Protein AF-A0A7J4PUR0-F1 (afdb_monomer_lite)

Foldseek 3Di:
DKDKPADFPDADPNDTHHDDPDADVVRDDDIDIDDDDPDFAKDK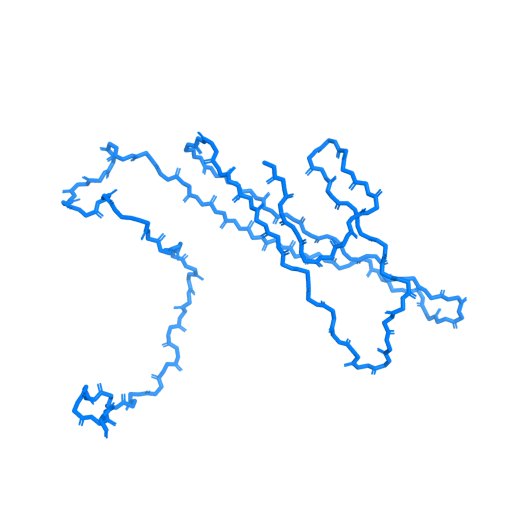DKDWDQDDDPPDDHDDIDMDMDMDGGDDPVPDPDDPPPDDDDPPPVDPPPDDPPPPDVVPPD

Sequence (106 aa):
LLDTTVPFASYENNTVTWNLIEIGPYETVTIAYRVEAQQAGRFVNSVEVDPRSIDGPVVQPVYANSVIDVGVVEECETTSCTGWQPPNWDFEYVGYPAELNCEKLT

Radius of gyration: 20.04 Å; chains: 1; bounding box: 37×49×51 Å

Secondary structure (DSSP, 8-state):
--EESS--SEEETTEEE-------TT------EE----SSEEEEEEEEE----SSSPP---EEEEEEEEE--GGG--STTTTS------------------GGG--

Structure (mmCIF, N/CA/C/O backbone):
data_AF-A0A7J4PUR0-F1
#
_entry.id   AF-A0A7J4PUR0-F1
#
loop_
_atom_site.group_PDB
_atom_site.id
_atom_site.type_symbol
_atom_site.label_atom_id
_atom_site.label_alt_id
_atom_site.label_comp_id
_atom_site.label_asym_id
_atom_site.label_entity_id
_atom_site.label_seq_id
_atom_site.pdbx_PDB_ins_code
_atom_site.Cartn_x
_atom_site.Cartn_y
_atom_site.Cartn_z
_atom_site.occupancy
_atom_site.B_iso_or_equiv
_atom_site.auth_seq_id
_atom_site.auth_comp_id
_atom_site.auth_asym_id
_atom_site.auth_atom_id
_atom_site.pdbx_PDB_model_num
ATOM 1 N N . LEU A 1 1 ? 1.434 9.504 14.768 1.00 56.06 1 LEU A N 1
ATOM 2 C CA . LEU A 1 1 ? 2.585 9.853 13.902 1.00 56.06 1 LEU A CA 1
ATOM 3 C C . LEU A 1 1 ? 2.760 8.694 12.931 1.00 56.06 1 LEU A C 1
ATOM 5 O O . LEU A 1 1 ? 2.719 7.566 13.405 1.00 56.06 1 LEU A O 1
ATOM 9 N N . LEU A 1 2 ? 2.846 8.944 11.623 1.00 68.62 2 LEU A N 1
ATOM 10 C CA . LEU A 1 2 ? 3.060 7.876 10.643 1.00 68.62 2 LEU A CA 1
ATOM 11 C C . LEU A 1 2 ? 4.509 7.386 10.768 1.00 68.62 2 LEU A C 1
ATOM 13 O O . LEU A 1 2 ? 5.429 8.197 10.696 1.00 68.62 2 LEU A O 1
ATOM 17 N N . ASP A 1 3 ? 4.693 6.089 10.981 1.00 74.69 3 ASP A N 1
ATOM 18 C CA . ASP A 1 3 ? 6.005 5.434 10.970 1.00 74.69 3 ASP A CA 1
ATOM 19 C C . ASP A 1 3 ? 6.111 4.610 9.684 1.00 74.69 3 ASP A C 1
ATOM 21 O O . ASP A 1 3 ? 5.156 3.904 9.359 1.00 74.69 3 ASP A O 1
ATOM 25 N N . THR A 1 4 ? 7.201 4.746 8.925 1.00 79.25 4 THR A N 1
ATOM 26 C CA . THR A 1 4 ? 7.372 4.127 7.598 1.00 79.25 4 THR A CA 1
ATOM 27 C C . THR A 1 4 ? 8.815 3.700 7.351 1.00 79.25 4 THR A C 1
ATOM 29 O O . THR A 1 4 ? 9.751 4.403 7.729 1.00 79.25 4 THR A O 1
ATOM 32 N N . THR A 1 5 ? 9.006 2.572 6.663 1.00 82.75 5 THR A N 1
ATOM 33 C CA . THR A 1 5 ? 10.338 2.061 6.293 1.00 82.75 5 THR A CA 1
ATOM 34 C C . THR A 1 5 ? 10.994 2.839 5.157 1.00 82.75 5 THR A C 1
ATOM 36 O O . THR A 1 5 ? 12.219 2.870 5.067 1.00 82.75 5 THR A O 1
ATOM 39 N N . VAL A 1 6 ? 10.192 3.470 4.295 1.00 82.94 6 VAL A N 1
ATOM 40 C CA . VAL A 1 6 ? 10.670 4.288 3.173 1.00 82.94 6 VAL A CA 1
ATOM 41 C C . VAL A 1 6 ? 10.326 5.755 3.439 1.00 82.94 6 VAL A C 1
ATOM 43 O O . VAL A 1 6 ? 9.158 6.044 3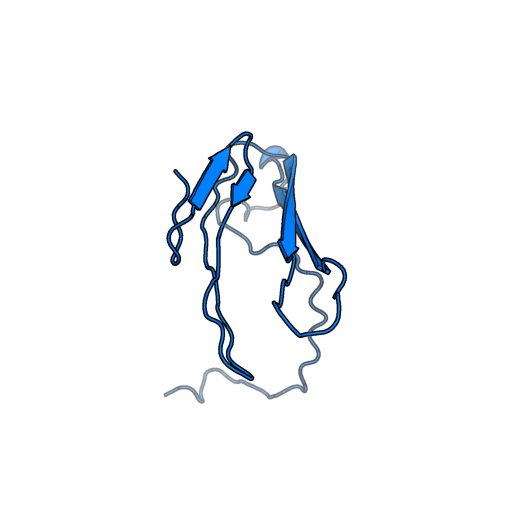.738 1.00 82.94 6 VAL A O 1
ATOM 46 N N . PRO A 1 7 ? 11.296 6.687 3.324 1.00 86.88 7 PRO A N 1
ATOM 47 C CA . PRO A 1 7 ? 11.034 8.117 3.437 1.00 86.88 7 PRO A CA 1
ATOM 48 C C . PRO A 1 7 ? 9.970 8.565 2.432 1.00 86.88 7 PRO A C 1
ATOM 50 O O . PRO A 1 7 ? 10.077 8.287 1.237 1.00 86.88 7 PRO A O 1
ATOM 53 N N . PHE A 1 8 ? 8.943 9.257 2.917 1.00 89.75 8 PHE A N 1
ATOM 54 C CA . PHE A 1 8 ? 7.905 9.821 2.060 1.00 89.75 8 PHE A CA 1
ATOM 55 C C . PHE A 1 8 ? 8.324 11.199 1.535 1.00 89.75 8 PHE A C 1
ATOM 57 O O . PHE A 1 8 ? 9.050 11.943 2.195 1.00 89.75 8 PHE A O 1
ATOM 64 N N . ALA A 1 9 ? 7.850 11.543 0.341 1.00 92.06 9 ALA A N 1
ATOM 65 C CA . ALA A 1 9 ? 8.071 12.841 -0.284 1.00 92.06 9 ALA A CA 1
ATOM 66 C C . ALA A 1 9 ? 7.157 13.923 0.311 1.00 92.06 9 ALA A C 1
ATOM 68 O O . ALA A 1 9 ? 7.587 15.061 0.493 1.00 92.06 9 ALA A O 1
ATOM 69 N N . SER A 1 10 ? 5.906 13.574 0.629 1.00 93.56 10 SER A N 1
ATOM 70 C CA . SER A 1 10 ? 4.946 14.495 1.247 1.00 93.56 10 SER A CA 1
ATOM 71 C C . SER A 1 10 ? 3.881 13.772 2.076 1.00 93.56 10 SER A C 1
ATOM 73 O O . SER A 1 10 ? 3.626 12.577 1.899 1.00 93.56 10 SER A O 1
ATOM 75 N N . TYR A 1 11 ? 3.266 14.522 2.994 1.00 91.75 11 TYR A N 1
ATOM 76 C CA . TYR A 1 11 ? 2.091 14.106 3.753 1.00 91.75 11 TYR A CA 1
ATOM 77 C C . TYR A 1 11 ? 1.085 15.257 3.808 1.00 91.75 11 TYR A C 1
ATOM 79 O O . TYR A 1 11 ? 1.295 16.240 4.520 1.00 91.75 11 TYR A O 1
ATOM 87 N N . GLU A 1 12 ? 0.005 15.140 3.042 1.00 94.31 12 GLU A N 1
ATOM 88 C CA . GLU A 1 12 ? -0.998 16.193 2.866 1.00 94.31 12 GLU A CA 1
ATOM 89 C C . GLU A 1 12 ? -2.397 15.578 2.856 1.00 94.31 12 GLU A C 1
ATOM 91 O O . GLU A 1 12 ? -2.624 14.563 2.206 1.00 94.31 12 GLU A O 1
ATOM 96 N N . ASN A 1 13 ? -3.352 16.177 3.575 1.00 90.44 13 ASN A N 1
ATOM 97 C CA . ASN A 1 13 ? -4.756 15.735 3.592 1.00 90.44 13 ASN A CA 1
ATOM 98 C C . ASN A 1 13 ? -4.934 14.218 3.830 1.00 90.44 13 ASN A C 1
ATOM 100 O O . ASN A 1 13 ? -5.713 13.563 3.140 1.00 90.44 13 ASN A O 1
ATOM 104 N N . ASN A 1 14 ? -4.195 13.650 4.792 1.00 85.81 14 ASN A N 1
ATOM 105 C CA . ASN A 1 14 ? -4.166 12.209 5.103 1.00 85.81 14 ASN A CA 1
ATOM 106 C C . ASN A 1 14 ? -3.683 11.302 3.955 1.00 85.81 14 ASN A C 1
ATOM 108 O O . ASN A 1 14 ? -3.881 10.090 3.999 1.00 85.81 14 ASN A O 1
ATOM 112 N N . THR A 1 15 ? -3.023 11.875 2.951 1.00 90.38 15 THR A N 1
ATOM 113 C CA . THR A 1 15 ? -2.387 11.158 1.847 1.00 90.38 15 THR A CA 1
ATOM 114 C C . THR A 1 15 ? -0.879 11.225 2.025 1.00 90.38 15 THR A C 1
ATOM 116 O O . THR A 1 15 ? -0.309 12.304 2.194 1.00 90.38 15 THR A O 1
ATOM 119 N N . VAL A 1 16 ? -0.227 10.066 2.004 1.00 92.06 16 VAL A N 1
ATOM 120 C CA . VAL A 1 16 ? 1.234 9.954 2.034 1.00 92.06 16 VAL A CA 1
ATOM 121 C C . VAL A 1 16 ? 1.703 9.665 0.613 1.00 92.06 16 VAL A C 1
ATOM 123 O O . VAL A 1 16 ? 1.182 8.753 -0.025 1.00 92.06 16 VAL A O 1
ATOM 126 N N . THR A 1 17 ? 2.674 10.432 0.122 1.00 93.62 17 THR A N 1
ATOM 127 C CA . THR A 1 17 ? 3.218 10.256 -1.232 1.00 93.62 17 THR A CA 1
ATOM 128 C C . THR A 1 17 ? 4.656 9.775 -1.158 1.00 93.62 17 THR A C 1
ATOM 130 O O . THR A 1 17 ? 5.479 10.388 -0.477 1.00 93.62 17 THR A O 1
ATOM 133 N N . TRP A 1 18 ? 4.983 8.723 -1.904 1.00 93.44 18 TRP A N 1
ATOM 134 C CA . TRP A 1 18 ? 6.350 8.236 -2.086 1.00 93.44 18 TRP A CA 1
ATOM 135 C C . TRP A 1 18 ? 6.760 8.380 -3.547 1.00 93.44 18 TRP A C 1
ATOM 137 O O . TRP A 1 18 ? 6.000 8.025 -4.441 1.00 93.44 18 TRP A O 1
ATOM 147 N N . ASN A 1 19 ? 7.985 8.853 -3.779 1.00 91.69 19 ASN A N 1
ATOM 148 C CA . ASN A 1 19 ? 8.594 8.873 -5.105 1.00 91.69 19 ASN A CA 1
ATOM 149 C C . ASN A 1 19 ? 9.636 7.755 -5.173 1.00 91.69 19 ASN A C 1
ATOM 151 O O . ASN A 1 19 ? 10.713 7.877 -4.591 1.00 91.69 19 ASN A O 1
ATOM 155 N N . LEU A 1 20 ? 9.310 6.669 -5.872 1.00 89.50 20 LEU A N 1
ATOM 156 C CA . LEU A 1 20 ? 10.222 5.548 -6.102 1.00 89.50 20 LEU A CA 1
ATOM 157 C C . LEU A 1 20 ? 10.873 5.730 -7.478 1.00 89.50 20 LEU A C 1
ATOM 159 O O . LEU A 1 20 ? 10.253 5.459 -8.501 1.00 89.50 20 LEU A O 1
ATOM 163 N N . ILE A 1 21 ? 12.091 6.274 -7.500 1.00 82.44 21 ILE A N 1
ATOM 164 C CA . ILE A 1 21 ? 12.764 6.702 -8.742 1.00 82.44 21 ILE A CA 1
ATOM 165 C C . ILE A 1 21 ? 13.558 5.553 -9.381 1.00 82.44 21 ILE A C 1
ATOM 167 O O . ILE A 1 21 ? 13.726 5.514 -10.597 1.00 82.44 21 ILE A O 1
ATOM 171 N N . GLU A 1 22 ? 14.016 4.597 -8.575 1.00 81.06 22 GLU A N 1
ATOM 172 C CA . GLU A 1 22 ? 14.866 3.496 -9.018 1.00 81.06 22 GLU A CA 1
ATOM 173 C C . GLU A 1 22 ? 14.273 2.174 -8.526 1.00 81.06 22 GLU A C 1
ATOM 175 O O . GLU A 1 22 ? 14.362 1.843 -7.348 1.00 81.06 22 GLU A O 1
ATOM 180 N N . ILE A 1 23 ? 13.621 1.447 -9.436 1.00 85.31 23 ILE A N 1
ATOM 181 C CA . ILE A 1 23 ? 13.202 0.057 -9.238 1.00 85.31 23 ILE A CA 1
ATOM 182 C C . ILE A 1 23 ? 13.753 -0.728 -10.426 1.00 85.31 23 ILE A C 1
ATOM 184 O O . ILE A 1 23 ? 13.365 -0.496 -11.575 1.00 85.31 23 ILE A O 1
ATOM 188 N N . GLY A 1 24 ? 14.706 -1.614 -10.162 1.00 83.69 24 GLY A N 1
ATOM 189 C CA . GLY A 1 24 ? 15.333 -2.451 -11.171 1.00 83.69 24 GLY A CA 1
ATOM 190 C C . GLY A 1 24 ? 14.381 -3.502 -11.759 1.00 83.69 24 GLY A C 1
ATOM 191 O O . GLY A 1 24 ? 13.306 -3.775 -11.219 1.00 83.69 24 GLY A O 1
ATOM 192 N N . PRO A 1 25 ? 14.767 -4.154 -12.872 1.00 82.69 25 PRO A N 1
ATOM 193 C CA . PRO A 1 25 ? 13.985 -5.244 -13.443 1.00 82.69 25 PRO A CA 1
ATOM 194 C C . PRO A 1 25 ? 13.785 -6.370 -12.422 1.00 82.69 25 PRO A C 1
ATOM 196 O O . PRO A 1 25 ? 14.759 -6.879 -11.870 1.00 82.69 25 PRO A O 1
ATOM 199 N N . TYR A 1 26 ? 12.530 -6.776 -12.214 1.00 86.19 26 TYR A N 1
ATOM 200 C CA . TYR A 1 26 ? 12.125 -7.804 -11.239 1.00 86.19 26 TYR A CA 1
ATOM 201 C C . TYR A 1 26 ? 12.396 -7.452 -9.768 1.00 86.19 26 TYR A C 1
ATOM 203 O O . TYR A 1 26 ? 12.214 -8.300 -8.893 1.00 86.19 26 TYR A O 1
ATOM 211 N N . GLU A 1 27 ? 12.807 -6.218 -9.475 1.00 89.88 27 GLU A N 1
ATOM 212 C CA . GLU A 1 27 ? 12.949 -5.748 -8.105 1.00 89.88 27 GLU A CA 1
ATOM 213 C C . GLU A 1 27 ? 11.572 -5.537 -7.466 1.00 89.88 27 GLU A C 1
ATOM 215 O O . GLU A 1 27 ? 10.598 -5.165 -8.120 1.00 89.88 27 GLU A O 1
ATOM 220 N N . THR A 1 28 ? 11.490 -5.796 -6.164 1.00 88.38 28 THR A N 1
ATOM 221 C CA . THR A 1 28 ? 10.295 -5.548 -5.359 1.00 88.38 28 THR A CA 1
ATOM 222 C C . THR A 1 28 ? 10.659 -4.608 -4.223 1.00 88.38 28 THR A C 1
ATOM 224 O O . THR A 1 28 ? 11.533 -4.918 -3.416 1.00 88.38 28 THR A O 1
ATOM 227 N N . VAL A 1 29 ? 9.958 -3.479 -4.143 1.00 87.69 29 VAL A N 1
ATOM 228 C CA . VAL A 1 29 ? 10.073 -2.532 -3.031 1.00 87.69 29 VAL A CA 1
ATOM 229 C C . VAL A 1 29 ? 8.880 -2.718 -2.104 1.00 87.69 29 VAL A C 1
ATOM 231 O O . VAL A 1 29 ? 7.731 -2.620 -2.532 1.00 87.69 29 VAL A O 1
ATOM 234 N N . THR A 1 30 ? 9.155 -2.952 -0.823 1.00 88.88 30 THR A N 1
ATOM 235 C CA . THR A 1 30 ? 8.125 -3.094 0.212 1.00 88.88 30 THR A CA 1
ATOM 236 C C . THR A 1 30 ? 8.117 -1.860 1.107 1.00 88.88 30 THR A C 1
ATOM 238 O O . THR A 1 30 ? 9.088 -1.588 1.815 1.00 88.88 30 THR A O 1
ATOM 241 N N . ILE A 1 31 ? 7.001 -1.132 1.110 1.00 86.69 31 ILE A N 1
ATOM 242 C CA . ILE A 1 31 ? 6.763 -0.008 2.021 1.00 86.69 31 ILE A CA 1
ATOM 243 C C . ILE A 1 31 ? 5.920 -0.527 3.183 1.00 86.69 31 ILE A C 1
ATOM 245 O O . ILE A 1 31 ? 4.740 -0.829 3.011 1.00 86.69 31 ILE A O 1
ATOM 249 N N . ALA A 1 32 ? 6.516 -0.637 4.368 1.00 86.00 32 ALA A N 1
ATOM 250 C CA . ALA A 1 32 ? 5.770 -0.918 5.585 1.00 86.00 32 ALA A CA 1
ATOM 251 C C . ALA A 1 32 ? 5.492 0.401 6.301 1.00 86.00 32 ALA A C 1
ATOM 253 O O . ALA A 1 32 ? 6.404 1.207 6.485 1.00 86.00 32 ALA A O 1
ATOM 254 N N . TYR A 1 33 ? 4.243 0.612 6.707 1.00 81.69 33 TYR A N 1
ATOM 255 C CA . TYR A 1 33 ? 3.829 1.787 7.461 1.00 81.69 33 TYR A CA 1
ATOM 256 C C . TYR A 1 33 ? 2.872 1.406 8.588 1.00 81.69 33 TYR A C 1
ATOM 258 O O . TYR A 1 33 ? 2.147 0.412 8.505 1.00 81.69 33 TYR A O 1
ATOM 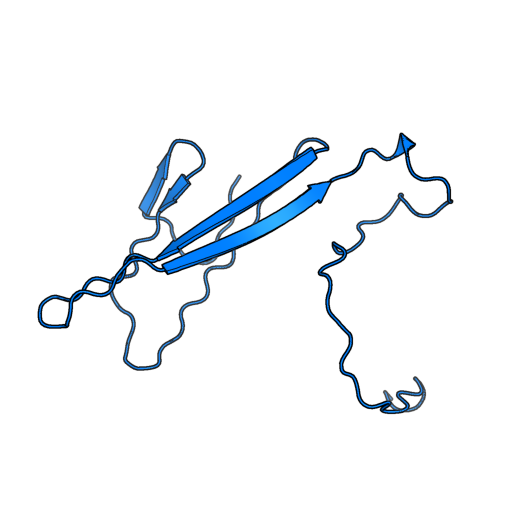266 N N . ARG A 1 34 ? 2.862 2.211 9.652 1.00 81.56 34 ARG A N 1
ATOM 267 C CA . ARG A 1 34 ? 1.975 2.029 10.803 1.00 81.56 34 ARG A CA 1
ATOM 268 C C . ARG A 1 34 ? 0.966 3.166 10.896 1.00 81.56 34 ARG A C 1
ATOM 270 O O . ARG A 1 34 ? 1.331 4.341 10.899 1.00 81.56 34 ARG A O 1
ATOM 277 N N . VAL A 1 35 ? -0.300 2.787 11.038 1.00 77.31 35 VAL A N 1
ATOM 278 C CA . VAL A 1 35 ? -1.427 3.683 11.317 1.00 77.31 35 VAL A CA 1
ATOM 279 C C . VAL A 1 35 ? -2.151 3.227 12.578 1.00 77.31 35 VAL A C 1
ATOM 281 O O . VAL A 1 35 ? -2.132 2.047 12.925 1.00 77.31 35 VAL A O 1
ATOM 284 N N . GLU A 1 36 ? -2.769 4.172 13.276 1.00 79.62 36 GLU A N 1
ATOM 285 C CA . GLU A 1 36 ? -3.520 3.928 14.505 1.00 79.62 36 GLU A CA 1
ATOM 286 C C . GLU A 1 36 ? -4.938 4.474 14.340 1.00 79.62 36 GLU A C 1
ATOM 288 O O . GLU A 1 36 ? -5.124 5.644 13.998 1.00 79.62 36 GLU A O 1
ATOM 293 N N . ALA A 1 37 ? -5.934 3.619 14.573 1.00 80.25 37 ALA A N 1
ATOM 294 C CA . ALA A 1 37 ? -7.329 4.029 14.636 1.00 80.25 37 ALA A CA 1
ATOM 295 C C . ALA A 1 37 ? -7.614 4.592 16.034 1.00 80.25 37 ALA A C 1
ATOM 297 O O . ALA A 1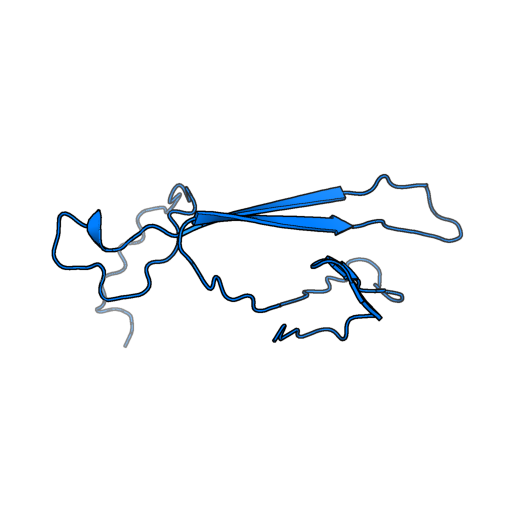 37 ? -7.538 3.871 17.024 1.00 80.25 37 ALA A O 1
ATOM 298 N N . GLN A 1 38 ? -7.935 5.885 16.119 1.00 80.12 38 GLN A N 1
ATOM 299 C CA . GLN A 1 38 ? -8.216 6.551 17.400 1.00 80.12 38 GLN A CA 1
ATOM 300 C C . GLN A 1 38 ? -9.643 6.315 17.913 1.00 80.12 38 GLN A C 1
ATOM 302 O O . GLN A 1 38 ? -9.954 6.657 19.051 1.00 80.12 38 GLN A O 1
ATOM 307 N N . GLN A 1 39 ? -10.519 5.767 17.074 1.00 80.81 39 GLN A N 1
ATOM 308 C CA . GLN A 1 39 ? -11.922 5.532 17.389 1.00 80.81 39 GLN A CA 1
ATOM 309 C C . GLN A 1 39 ? -12.434 4.284 16.671 1.00 80.81 39 GLN A C 1
ATOM 311 O O . GLN A 1 39 ? -11.845 3.846 15.682 1.00 80.81 39 GLN A O 1
ATOM 316 N N . ALA A 1 40 ? -13.546 3.746 17.167 1.00 81.56 40 ALA A N 1
ATOM 317 C CA . ALA A 1 40 ? -14.290 2.697 16.489 1.00 81.56 40 ALA A CA 1
ATOM 318 C C . ALA A 1 40 ? -14.858 3.195 15.148 1.00 81.56 40 ALA A C 1
ATOM 320 O O . ALA A 1 40 ? -15.122 4.389 14.965 1.00 81.56 40 ALA A O 1
ATOM 321 N N . GLY A 1 41 ? -15.052 2.267 14.219 1.00 81.44 41 GLY A N 1
ATOM 322 C CA . GLY A 1 41 ? -15.598 2.516 12.894 1.00 81.44 41 GLY A CA 1
ATOM 323 C C . GLY A 1 41 ? -14.862 1.765 11.791 1.00 81.44 41 GLY A C 1
ATOM 324 O O . GLY A 1 41 ? -13.878 1.059 12.016 1.00 81.44 41 GLY A O 1
ATOM 325 N N . ARG A 1 42 ? -15.346 1.965 10.566 1.00 81.94 42 ARG A N 1
ATOM 326 C CA . ARG A 1 42 ? -14.781 1.369 9.359 1.00 81.94 42 ARG A CA 1
ATOM 327 C C . ARG A 1 42 ? -13.775 2.311 8.709 1.00 81.94 42 ARG A C 1
ATOM 329 O O . ARG A 1 42 ? -14.117 3.424 8.309 1.00 81.94 42 ARG A O 1
ATOM 336 N N . PHE A 1 43 ? -12.553 1.829 8.543 1.00 82.88 43 PHE A N 1
ATOM 337 C CA . PHE A 1 43 ? -11.446 2.536 7.917 1.00 82.88 43 PHE A CA 1
ATOM 338 C C . PHE A 1 43 ? -11.081 1.859 6.601 1.00 82.88 43 PHE A C 1
ATOM 340 O O . PHE A 1 43 ? -11.007 0.633 6.515 1.00 82.88 43 PHE A O 1
ATOM 347 N N . VAL A 1 44 ? -10.837 2.666 5.572 1.00 84.38 44 VAL A N 1
ATOM 348 C CA . VAL A 1 44 ? -10.372 2.192 4.268 1.00 84.38 44 VAL A CA 1
ATOM 349 C C . VAL A 1 44 ? -9.009 2.801 4.014 1.00 84.38 44 VAL A C 1
ATOM 351 O O . VAL A 1 44 ? -8.870 4.022 3.956 1.00 84.38 44 VAL A O 1
ATOM 354 N N . ASN A 1 45 ? -8.006 1.952 3.853 1.00 84.50 45 ASN A N 1
ATOM 355 C CA . ASN A 1 45 ? -6.712 2.366 3.353 1.00 84.50 45 ASN A CA 1
ATOM 356 C C . ASN A 1 45 ? -6.641 2.019 1.864 1.00 84.50 45 ASN A C 1
ATOM 358 O O . ASN A 1 45 ? -6.914 0.886 1.474 1.00 84.50 45 ASN A O 1
ATOM 362 N N . SER A 1 46 ? -6.327 3.016 1.041 1.00 88.62 46 SER A N 1
ATOM 363 C CA . SER A 1 46 ? -6.207 2.869 -0.408 1.00 88.62 46 SER A CA 1
ATOM 364 C C . SER A 1 46 ? -4.797 3.235 -0.837 1.00 88.62 46 SER A C 1
ATOM 366 O O . SER A 1 46 ? -4.228 4.204 -0.333 1.00 88.62 46 SER A O 1
ATOM 368 N N . VAL A 1 47 ? -4.259 2.464 -1.771 1.00 90.06 47 VAL A N 1
ATOM 369 C CA . VAL A 1 47 ? -2.956 2.684 -2.390 1.00 90.06 47 VAL A CA 1
ATOM 370 C C . VAL A 1 47 ? -3.167 2.794 -3.892 1.00 90.06 47 VAL A C 1
ATOM 372 O O . VAL A 1 47 ? -3.851 1.963 -4.489 1.00 90.06 47 VAL A O 1
ATOM 375 N N . GLU A 1 48 ? -2.566 3.818 -4.484 1.00 93.25 48 GLU A N 1
ATOM 376 C CA . GLU A 1 48 ? -2.450 4.007 -5.925 1.00 93.25 48 GLU A CA 1
ATOM 377 C C . GLU A 1 48 ? -0.972 3.913 -6.300 1.00 93.25 48 GLU A C 1
ATOM 379 O O . GLU A 1 48 ? -0.116 4.499 -5.636 1.00 93.25 48 GLU A O 1
ATOM 384 N N . VAL A 1 49 ? -0.676 3.178 -7.368 1.00 91.62 49 VAL A N 1
ATOM 385 C CA . VAL A 1 49 ? 0.654 3.130 -7.971 1.00 91.62 49 VAL A CA 1
ATOM 386 C C . VAL A 1 49 ? 0.529 3.639 -9.400 1.00 91.62 49 VAL A C 1
ATOM 388 O O . VAL A 1 49 ? -0.112 2.987 -10.223 1.00 91.62 49 VAL A O 1
ATOM 391 N N . ASP A 1 50 ? 1.150 4.786 -9.685 1.00 92.25 50 ASP A N 1
ATOM 392 C CA . ASP A 1 50 ? 1.248 5.393 -11.021 1.00 92.25 50 ASP A CA 1
ATOM 393 C C . ASP A 1 50 ? 2.652 5.142 -11.613 1.00 92.25 50 ASP A C 1
ATOM 395 O O . ASP A 1 50 ? 3.581 5.923 -11.373 1.00 92.25 50 ASP A O 1
ATOM 399 N N . PRO A 1 51 ? 2.866 4.024 -12.336 1.00 88.88 51 PRO A N 1
ATOM 400 C CA . PRO A 1 51 ? 4.157 3.710 -12.936 1.00 88.88 51 PRO A CA 1
ATOM 401 C C . PRO A 1 51 ? 4.442 4.602 -14.147 1.00 88.88 51 PRO A C 1
ATOM 403 O O . PRO A 1 51 ? 3.702 4.618 -15.132 1.00 88.88 51 PRO A O 1
ATOM 406 N N . ARG A 1 52 ? 5.585 5.292 -14.121 1.00 86.56 52 ARG A N 1
ATOM 407 C CA . ARG A 1 52 ? 6.035 6.158 -15.219 1.00 86.56 52 ARG A CA 1
ATOM 408 C C . ARG A 1 52 ? 7.364 5.671 -15.776 1.00 86.56 52 ARG A C 1
ATOM 410 O O . ARG A 1 52 ? 8.264 5.310 -15.027 1.00 86.56 52 ARG A O 1
ATOM 417 N N . SER A 1 53 ? 7.493 5.694 -17.098 1.00 84.00 53 SER A N 1
ATOM 418 C CA . SER A 1 53 ? 8.735 5.375 -17.805 1.00 84.00 53 SER A CA 1
ATOM 419 C C . SER A 1 53 ? 9.014 6.437 -18.868 1.00 84.00 53 SER A C 1
ATOM 421 O O . SER A 1 53 ? 8.083 7.048 -19.387 1.00 84.00 53 SER A O 1
ATOM 423 N N . ILE A 1 54 ? 10.295 6.698 -19.149 1.00 84.62 54 ILE A N 1
ATOM 424 C CA . ILE A 1 54 ? 10.705 7.721 -20.127 1.00 84.62 54 ILE A CA 1
ATOM 425 C C . ILE A 1 54 ? 10.445 7.226 -21.559 1.00 84.62 54 ILE A C 1
ATOM 427 O O . ILE A 1 54 ? 9.867 7.956 -22.355 1.00 84.62 54 ILE A O 1
ATOM 431 N N . ASP A 1 55 ? 10.799 5.968 -21.844 1.00 86.12 55 ASP A N 1
ATOM 432 C CA . ASP A 1 55 ? 10.713 5.360 -23.184 1.00 86.12 55 ASP A CA 1
ATOM 433 C C . ASP A 1 55 ? 9.855 4.080 -23.224 1.00 86.12 55 ASP A C 1
ATOM 435 O O . ASP A 1 55 ? 9.823 3.363 -24.226 1.00 86.12 55 ASP A O 1
ATOM 439 N N . GLY A 1 56 ? 9.193 3.742 -22.118 1.00 82.50 56 GLY A N 1
ATOM 440 C CA . GLY A 1 56 ? 8.333 2.568 -22.032 1.00 82.50 56 GLY A CA 1
ATOM 441 C C . GLY A 1 56 ? 6.878 2.879 -22.393 1.00 82.50 56 GLY A C 1
ATOM 442 O O . GLY A 1 56 ? 6.495 4.034 -22.595 1.00 82.50 56 GLY A O 1
ATOM 443 N N . PRO A 1 57 ? 6.035 1.841 -22.496 1.00 86.00 57 PRO A N 1
ATOM 444 C CA . PRO A 1 57 ? 4.614 2.032 -22.729 1.00 86.00 57 PRO A CA 1
ATOM 445 C C . PRO A 1 57 ? 3.967 2.778 -21.558 1.00 86.00 57 PRO A C 1
ATOM 447 O O . PRO A 1 57 ? 4.361 2.625 -20.401 1.00 86.00 57 PRO A O 1
ATOM 450 N N . VAL A 1 58 ? 2.920 3.545 -21.861 1.00 84.62 58 VAL A N 1
ATOM 451 C CA . VAL A 1 58 ? 2.051 4.109 -20.826 1.00 84.62 58 VAL A CA 1
ATOM 452 C C . VAL A 1 58 ? 1.305 2.959 -20.158 1.00 84.62 58 VAL A C 1
ATOM 454 O O . VAL A 1 58 ? 0.594 2.202 -20.821 1.00 84.62 58 VAL A O 1
ATOM 457 N N . VAL A 1 59 ? 1.465 2.845 -18.845 1.00 88.75 59 VAL A N 1
ATOM 458 C CA . VAL A 1 59 ? 0.756 1.879 -18.007 1.00 88.75 59 VAL A CA 1
ATOM 459 C C . VAL A 1 59 ? -0.251 2.657 -17.167 1.00 88.75 59 VAL A C 1
ATOM 461 O O . VAL A 1 59 ? 0.055 3.737 -16.672 1.00 88.75 59 VAL A O 1
ATOM 464 N N . GLN A 1 60 ? -1.481 2.153 -17.066 1.00 91.44 60 GLN A N 1
ATOM 465 C CA . GLN A 1 60 ? -2.498 2.797 -16.235 1.00 91.44 60 GLN A CA 1
ATOM 466 C C . GLN A 1 60 ? -2.174 2.604 -14.749 1.00 91.44 60 GLN A C 1
ATOM 468 O O . GLN A 1 60 ? -1.619 1.558 -14.394 1.00 91.44 60 GLN A O 1
ATOM 473 N N . PRO A 1 61 ? -2.558 3.557 -13.883 1.00 92.56 61 PRO A N 1
ATOM 474 C CA . PRO A 1 61 ? -2.422 3.380 -12.450 1.00 92.56 61 PRO A CA 1
ATOM 475 C C . PRO A 1 61 ? -3.126 2.113 -11.968 1.00 92.56 61 PRO A C 1
ATOM 477 O O . PRO A 1 61 ? -4.205 1.753 -12.452 1.00 92.56 61 PRO A O 1
ATOM 480 N N . VAL A 1 62 ? -2.509 1.443 -11.000 1.00 90.25 62 VAL A N 1
ATOM 481 C CA . VAL A 1 62 ? -3.086 0.276 -10.329 1.00 90.25 62 VAL A CA 1
ATOM 482 C C . VAL A 1 62 ? -3.435 0.621 -8.893 1.00 90.25 62 VAL A C 1
ATOM 484 O O . VAL A 1 62 ? -2.757 1.415 -8.243 1.00 90.25 62 VAL A O 1
ATOM 487 N N . TYR A 1 63 ? -4.504 0.005 -8.400 1.00 89.62 63 TYR A N 1
ATOM 488 C CA . TYR A 1 63 ? -5.092 0.329 -7.110 1.00 89.62 63 TYR A CA 1
ATOM 489 C C . TYR A 1 63 ? -5.186 -0.913 -6.237 1.00 89.62 63 TYR A C 1
ATOM 491 O O . TYR A 1 63 ? -5.542 -1.993 -6.711 1.00 89.62 63 TYR A O 1
ATOM 499 N N . ALA A 1 64 ? -4.931 -0.734 -4.948 1.00 85.19 64 ALA A N 1
ATOM 500 C CA . ALA A 1 64 ? -5.198 -1.726 -3.921 1.00 85.19 64 ALA A CA 1
ATOM 501 C C . ALA A 1 64 ? -5.907 -1.054 -2.747 1.00 85.19 64 ALA A C 1
ATOM 503 O O . ALA A 1 64 ? -5.683 0.120 -2.454 1.00 85.19 64 ALA A O 1
ATOM 504 N N . ASN A 1 65 ? -6.773 -1.796 -2.070 1.00 84.50 65 ASN A N 1
ATOM 505 C CA . ASN A 1 65 ? -7.442 -1.318 -0.874 1.00 84.50 65 ASN A CA 1
ATOM 506 C C . ASN A 1 65 ? -7.403 -2.379 0.221 1.00 84.50 65 ASN A C 1
ATOM 508 O O . ASN A 1 65 ? -7.362 -3.579 -0.039 1.00 84.50 65 ASN A O 1
ATOM 512 N N . SER A 1 66 ? -7.402 -1.907 1.459 1.00 81.31 66 SER A N 1
ATOM 513 C CA . SER A 1 66 ? -7.625 -2.718 2.645 1.00 81.31 66 SER A CA 1
ATOM 514 C C . SER A 1 66 ? -8.675 -2.038 3.510 1.00 81.31 66 SER A C 1
ATOM 516 O O . SER A 1 66 ? -8.752 -0.808 3.591 1.00 81.31 66 SER A O 1
ATOM 518 N N . VAL A 1 67 ? -9.528 -2.849 4.123 1.00 82.56 67 VAL A N 1
ATOM 519 C CA . VAL A 1 67 ? -10.633 -2.386 4.957 1.00 82.56 67 VAL A CA 1
ATOM 520 C C . VAL A 1 67 ? -10.436 -2.956 6.349 1.00 82.56 67 VAL A C 1
ATOM 522 O O . VAL A 1 67 ? -10.226 -4.156 6.504 1.00 82.56 67 VAL A O 1
ATOM 525 N N . ILE A 1 68 ? -10.505 -2.090 7.352 1.00 79.12 68 ILE A N 1
ATOM 526 C CA . ILE A 1 68 ? -10.432 -2.463 8.761 1.00 79.12 68 ILE A CA 1
ATOM 527 C C . ILE A 1 68 ? -11.715 -1.976 9.419 1.00 79.12 68 ILE A C 1
ATOM 529 O O . ILE A 1 68 ? -12.046 -0.796 9.318 1.00 79.12 68 ILE A O 1
ATOM 533 N N . ASP A 1 69 ? -12.429 -2.877 10.082 1.00 79.00 69 ASP A N 1
ATOM 534 C CA . ASP A 1 69 ? -13.589 -2.537 10.900 1.00 79.00 69 ASP A CA 1
ATOM 535 C C . ASP A 1 69 ? -13.212 -2.667 12.378 1.00 79.00 69 ASP A C 1
ATOM 537 O O . ASP A 1 69 ? -12.749 -3.722 12.820 1.00 79.00 69 ASP A O 1
ATOM 541 N N . VAL A 1 70 ? -13.328 -1.567 13.119 1.00 78.25 70 VAL A N 1
ATOM 542 C CA . VAL A 1 70 ? -13.007 -1.495 14.545 1.00 78.25 70 VAL A CA 1
ATOM 543 C C . VAL A 1 70 ? -14.318 -1.383 15.312 1.00 78.25 70 VAL A C 1
ATOM 545 O O . VAL A 1 70 ? -14.928 -0.315 15.346 1.00 78.25 70 VAL A O 1
ATOM 548 N N . GLY A 1 71 ? -14.743 -2.482 15.933 1.00 71.31 71 GLY A N 1
ATOM 549 C CA . GLY A 1 71 ? -15.955 -2.526 16.752 1.00 71.31 71 GLY A CA 1
ATOM 550 C C . GLY A 1 71 ? -15.826 -1.781 18.086 1.00 71.31 71 GLY A C 1
ATOM 551 O O . GLY A 1 71 ? -14.727 -1.476 18.558 1.00 71.31 71 GLY A O 1
ATOM 552 N N . VAL A 1 72 ? -16.971 -1.507 18.715 1.00 66.50 72 VAL A N 1
ATOM 553 C CA . VAL A 1 72 ? -17.048 -0.997 20.092 1.00 66.50 72 VAL A CA 1
ATOM 554 C C . VAL A 1 72 ? -17.143 -2.188 21.046 1.00 66.50 72 VAL A C 1
ATOM 556 O O . VAL A 1 72 ? -17.903 -3.122 20.811 1.00 66.50 72 VAL A O 1
ATOM 559 N N . VAL A 1 73 ? -16.393 -2.154 22.150 1.00 61.66 73 VAL A N 1
ATOM 560 C CA . VAL A 1 73 ? -16.306 -3.264 23.123 1.00 61.66 73 VAL A CA 1
ATOM 561 C C . VAL A 1 73 ? -17.665 -3.623 23.760 1.00 61.66 73 VAL A C 1
ATOM 563 O O . VAL A 1 73 ? -17.832 -4.733 24.255 1.00 61.66 73 VAL A O 1
ATOM 566 N N . GLU A 1 74 ? -18.655 -2.726 23.717 1.00 59.31 74 GLU A N 1
ATOM 567 C CA . GLU A 1 74 ? -20.003 -2.960 24.261 1.00 59.31 74 GLU A CA 1
ATOM 568 C C . GLU A 1 74 ? -20.807 -4.040 23.507 1.00 59.31 74 GLU A C 1
ATOM 570 O O . GLU A 1 74 ? -21.724 -4.614 24.088 1.00 59.31 74 GLU A O 1
ATOM 575 N N . GLU A 1 75 ? -20.440 -4.382 22.266 1.00 53.88 75 GLU A N 1
ATOM 576 C CA . GLU A 1 75 ? -21.103 -5.430 21.461 1.00 53.88 75 GLU A CA 1
ATOM 577 C C . GLU A 1 75 ? -20.495 -6.835 21.653 1.00 53.88 75 GLU A C 1
ATOM 579 O O . GLU A 1 75 ? -20.888 -7.799 20.995 1.00 53.88 75 GLU A O 1
ATOM 584 N N . CYS A 1 76 ? -19.537 -6.991 22.570 1.00 54.72 76 CYS A N 1
ATOM 585 C CA . CYS A 1 76 ? -1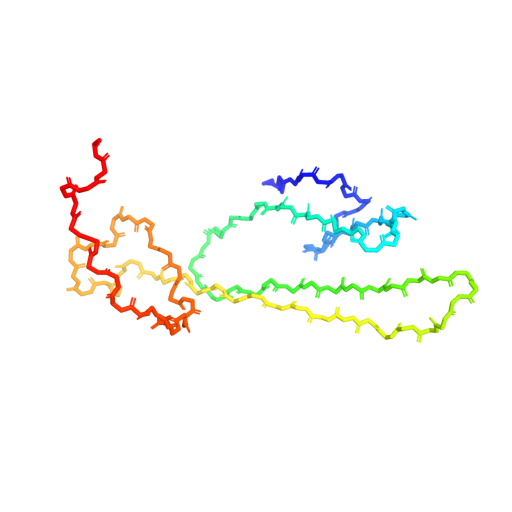8.909 -8.278 22.845 1.00 54.72 76 CYS A CA 1
ATOM 586 C C . CYS A 1 76 ? -19.731 -9.118 23.833 1.00 54.72 76 CYS A C 1
ATOM 588 O O . CYS A 1 76 ? -19.543 -9.033 25.046 1.00 54.72 76 CYS A O 1
ATOM 590 N N . GLU A 1 77 ? -20.595 -10.001 23.325 1.00 53.47 77 GLU A N 1
ATOM 591 C CA . GLU A 1 77 ? -21.404 -10.922 24.149 1.00 53.47 77 GLU A CA 1
ATOM 592 C C . GLU A 1 77 ? -20.590 -12.003 24.902 1.00 53.47 77 GLU A C 1
ATOM 594 O O . GLU A 1 77 ? -21.159 -12.791 25.657 1.00 53.47 77 GLU A O 1
ATOM 599 N N . THR A 1 78 ? -19.259 -12.066 24.758 1.00 49.22 78 THR A N 1
ATOM 600 C CA . THR A 1 78 ? -18.415 -13.039 25.474 1.00 49.22 78 THR A CA 1
ATOM 601 C C . THR A 1 78 ? -17.047 -12.469 25.872 1.00 49.22 78 THR A C 1
ATOM 603 O O . THR A 1 78 ? -16.531 -11.516 25.295 1.00 49.22 78 THR A O 1
ATOM 606 N N . THR A 1 79 ? -16.473 -13.061 26.918 1.00 48.31 79 THR A N 1
ATOM 607 C CA . THR A 1 79 ? -15.385 -12.606 27.805 1.00 4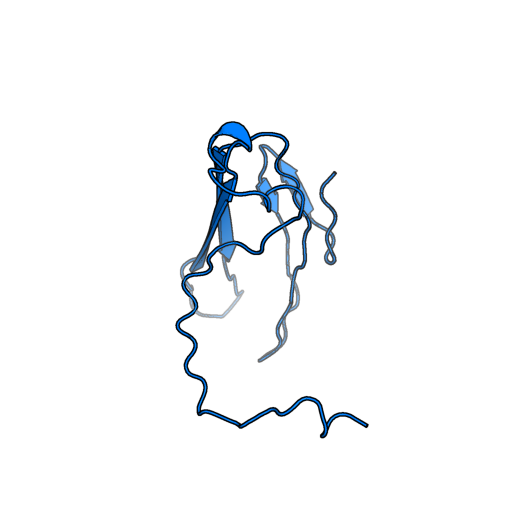8.31 79 THR A CA 1
ATOM 608 C C . THR A 1 79 ? -14.000 -12.334 27.167 1.00 48.31 79 THR A C 1
ATOM 610 O O . THR A 1 79 ? -13.009 -12.319 27.891 1.00 48.31 79 THR A O 1
ATOM 613 N N . SER A 1 80 ? -13.856 -12.110 25.854 1.00 51.75 80 SER A N 1
ATOM 614 C CA . SER A 1 80 ? -12.528 -12.085 25.197 1.00 51.75 80 SER A CA 1
ATOM 615 C C . SER A 1 80 ? -12.132 -10.809 24.445 1.00 51.75 80 SER A C 1
ATOM 617 O O . SER A 1 80 ? -11.099 -10.814 23.782 1.00 51.75 80 SER A O 1
ATOM 619 N N . CYS A 1 81 ? -12.862 -9.698 24.564 1.00 53.00 81 CYS A N 1
ATOM 620 C CA . CYS A 1 81 ? -12.509 -8.446 23.866 1.00 53.00 81 CYS A CA 1
ATOM 621 C C . CYS A 1 81 ? -11.420 -7.600 24.548 1.00 53.00 81 CYS A C 1
ATOM 623 O O . CYS A 1 81 ? -11.211 -6.440 24.208 1.00 53.00 81 CYS A O 1
ATOM 625 N N . THR A 1 82 ? -10.700 -8.168 25.515 1.00 53.25 82 THR A N 1
ATOM 626 C CA . THR A 1 82 ? -9.585 -7.507 26.208 1.00 53.25 82 THR A CA 1
ATOM 627 C C . THR A 1 82 ? -8.240 -7.644 25.482 1.00 53.25 82 THR A C 1
ATOM 629 O O . THR A 1 82 ? -7.238 -7.129 25.975 1.00 53.25 82 THR A O 1
ATOM 632 N N . GLY A 1 83 ? -8.195 -8.298 24.313 1.00 55.62 83 GLY A N 1
ATOM 633 C CA . GLY A 1 83 ? -6.992 -8.447 23.489 1.00 55.62 83 GLY A CA 1
ATOM 634 C C . GLY A 1 83 ? -7.218 -8.039 22.034 1.00 55.62 83 GLY A C 1
ATOM 635 O O . GLY A 1 83 ? -8.315 -8.200 21.506 1.00 55.62 83 GLY A O 1
ATOM 636 N N . TRP A 1 84 ? -6.169 -7.525 21.379 1.00 61.03 84 TRP A N 1
ATOM 637 C CA . TRP A 1 84 ? -6.163 -7.344 19.924 1.00 61.03 84 TRP A CA 1
ATOM 638 C C . TRP A 1 84 ? -6.482 -8.683 19.255 1.00 61.03 84 TRP A C 1
ATOM 640 O O . TRP A 1 84 ? -5.828 -9.688 19.541 1.00 61.03 84 TRP A O 1
ATOM 650 N N . GLN A 1 85 ? -7.476 -8.690 18.373 1.00 56.47 85 GLN A N 1
ATOM 651 C CA . GLN A 1 85 ? -7.750 -9.815 17.491 1.00 56.47 85 GLN A CA 1
ATOM 652 C C . GLN A 1 85 ? -7.383 -9.402 16.064 1.00 56.47 85 GLN A C 1
ATOM 654 O O . GLN A 1 85 ? -7.689 -8.273 15.667 1.00 56.47 85 GLN A O 1
ATOM 659 N N . PRO A 1 86 ? -6.710 -10.272 15.291 1.00 53.22 86 PRO A N 1
ATOM 660 C CA . PRO A 1 86 ? -6.502 -10.003 13.878 1.00 53.22 86 PRO A CA 1
ATOM 661 C C . PRO A 1 86 ? -7.870 -9.826 13.201 1.00 53.22 86 PRO A C 1
ATOM 663 O O . PRO A 1 86 ? -8.812 -10.533 13.571 1.00 53.22 86 PRO A O 1
ATOM 666 N N . PRO A 1 87 ? -8.008 -8.906 12.228 1.00 56.84 87 PRO A N 1
ATOM 667 C CA . PRO A 1 87 ? -9.238 -8.799 11.453 1.00 56.84 87 PRO A CA 1
ATOM 668 C C . PRO A 1 87 ? -9.609 -10.167 10.870 1.00 56.84 87 PRO A C 1
ATOM 670 O O . PRO A 1 87 ? -8.720 -10.939 10.501 1.00 56.84 87 PRO A O 1
ATOM 673 N N . ASN A 1 88 ? -10.907 -10.462 10.751 1.00 57.59 88 ASN A N 1
ATOM 674 C CA . ASN A 1 88 ? -11.351 -11.593 9.944 1.00 57.59 88 ASN A CA 1
ATOM 675 C C . ASN A 1 88 ? -11.009 -11.284 8.479 1.00 57.59 88 ASN A C 1
ATOM 677 O O . ASN A 1 88 ? -11.785 -10.660 7.766 1.00 57.59 88 ASN A O 1
ATOM 681 N N . TRP A 1 89 ? -9.802 -11.651 8.058 1.00 56.12 89 TRP A N 1
ATOM 682 C CA . TRP A 1 89 ? -9.261 -11.383 6.727 1.00 56.12 89 TRP A CA 1
ATOM 683 C C . TRP A 1 89 ? -9.929 -12.216 5.616 1.00 56.12 89 TRP A C 1
ATOM 685 O O . TRP A 1 89 ? -9.401 -12.257 4.509 1.00 56.12 89 TRP A O 1
ATOM 695 N N . ASP A 1 90 ? -11.042 -12.906 5.910 1.00 52.53 90 ASP A N 1
ATOM 696 C CA . ASP A 1 90 ? -11.710 -13.876 5.029 1.00 52.53 90 ASP A CA 1
ATOM 697 C C . ASP A 1 90 ? -10.716 -14.827 4.338 1.00 52.53 90 ASP A C 1
ATOM 699 O O . ASP A 1 90 ? -10.909 -15.271 3.207 1.00 52.53 90 ASP A O 1
ATOM 703 N N . PHE A 1 91 ? -9.615 -15.154 5.025 1.00 46.38 91 PHE A N 1
ATOM 704 C CA . PHE A 1 91 ? -8.687 -16.158 4.538 1.00 46.38 91 PHE A CA 1
ATOM 705 C C . PHE A 1 91 ? -9.374 -17.515 4.647 1.00 46.38 91 PHE A C 1
ATOM 707 O O . PHE A 1 91 ? -9.466 -18.097 5.729 1.00 46.38 91 PHE A O 1
ATOM 714 N N . GLU A 1 92 ? -9.828 -18.044 3.513 1.00 41.06 92 GLU A N 1
ATOM 715 C CA . GLU A 1 92 ? -10.087 -19.471 3.398 1.00 41.06 92 GLU A CA 1
ATOM 716 C C . GLU A 1 92 ? -8.771 -20.203 3.671 1.00 41.06 92 GLU A C 1
ATOM 718 O O . GLU A 1 92 ? -7.809 -20.134 2.903 1.00 41.06 92 GLU A O 1
ATOM 723 N N . TYR A 1 93 ? -8.706 -20.887 4.810 1.00 43.47 93 TYR A N 1
ATOM 724 C CA . TYR A 1 93 ? -7.615 -21.797 5.109 1.00 43.47 93 TYR A CA 1
ATOM 725 C C . TYR A 1 93 ? -7.640 -22.941 4.088 1.00 43.47 93 TYR A C 1
ATOM 727 O O . TYR A 1 93 ? -8.371 -23.917 4.242 1.00 43.47 93 TYR A O 1
ATOM 735 N N . VAL A 1 94 ? -6.815 -22.836 3.046 1.00 50.56 94 VAL A N 1
ATOM 736 C CA . VAL A 1 94 ? -6.549 -23.934 2.105 1.00 50.56 94 VAL A CA 1
ATOM 737 C C . VAL A 1 94 ? -5.336 -24.729 2.594 1.00 50.56 94 VAL A C 1
ATOM 739 O O . VAL A 1 94 ? -4.327 -24.869 1.907 1.00 50.56 94 VAL A O 1
ATOM 742 N N . GLY A 1 95 ? -5.383 -25.201 3.838 1.00 40.25 95 GLY A N 1
ATOM 743 C CA . GLY A 1 95 ? -4.359 -26.094 4.360 1.00 40.25 95 GLY A CA 1
ATOM 744 C C . GLY A 1 95 ? -4.742 -27.543 4.112 1.00 40.25 95 GLY A C 1
ATOM 745 O O . GLY A 1 95 ? -5.766 -28.016 4.602 1.00 40.25 95 GLY A O 1
ATOM 746 N N . TYR A 1 96 ? -3.891 -28.277 3.395 1.00 45.78 96 TYR A N 1
ATOM 747 C CA . TYR A 1 96 ? -3.843 -29.724 3.586 1.00 45.78 96 TYR A CA 1
ATOM 748 C C . TYR A 1 96 ? -3.623 -29.988 5.082 1.00 45.78 96 TYR A C 1
ATOM 750 O O . TYR A 1 96 ? -2.798 -29.290 5.680 1.00 45.78 96 TYR A O 1
ATOM 758 N N . PRO A 1 97 ? -4.321 -30.962 5.693 1.00 45.22 97 PRO A N 1
ATOM 759 C CA . PRO A 1 97 ? -4.131 -31.297 7.094 1.00 45.22 97 PRO A CA 1
ATOM 760 C C . PRO A 1 97 ? -2.732 -31.895 7.268 1.00 45.22 97 PRO A C 1
ATOM 762 O O . PRO A 1 97 ? -2.532 -33.105 7.222 1.00 45.22 97 PRO A O 1
ATOM 765 N N . ALA A 1 98 ? -1.730 -31.039 7.431 1.00 49.53 98 ALA A N 1
ATOM 766 C CA . ALA A 1 98 ? -0.499 -31.433 8.072 1.00 49.53 98 ALA A CA 1
ATOM 767 C C . ALA A 1 98 ? -0.844 -31.533 9.555 1.00 49.53 98 ALA A C 1
ATOM 769 O O . ALA A 1 98 ? -1.117 -30.521 10.201 1.00 49.53 98 ALA A O 1
ATOM 770 N N . GLU A 1 99 ? -0.894 -32.760 10.071 1.00 52.16 99 GLU A N 1
ATOM 771 C CA . GLU A 1 99 ? -0.985 -33.033 11.502 1.00 52.16 99 GLU A CA 1
ATOM 772 C C . GLU A 1 99 ? 0.236 -32.423 12.204 1.00 52.16 99 GLU A C 1
ATOM 774 O O . GLU A 1 99 ? 1.268 -33.067 12.402 1.00 52.16 99 GLU A O 1
ATOM 779 N N . LEU A 1 100 ? 0.143 -31.139 12.538 1.00 50.75 100 LEU A N 1
ATOM 780 C CA . LEU A 1 100 ? 1.103 -30.443 13.377 1.00 50.75 100 LEU A CA 1
ATOM 781 C C . LEU A 1 100 ? 0.720 -30.725 14.826 1.00 50.75 100 LEU A C 1
ATOM 783 O O . LEU A 1 100 ? 0.077 -29.920 15.496 1.00 50.75 100 LEU A O 1
ATOM 787 N N . ASN A 1 101 ? 1.099 -31.906 15.306 1.00 48.81 101 ASN A N 1
ATOM 788 C CA . ASN A 1 101 ? 1.176 -32.151 16.735 1.00 48.81 101 ASN A CA 1
ATOM 789 C C . ASN A 1 101 ? 2.365 -31.367 17.312 1.00 48.81 101 ASN A C 1
ATOM 791 O O . ASN A 1 101 ? 3.490 -31.452 16.818 1.00 48.81 101 ASN A O 1
ATOM 795 N N . CYS A 1 102 ? 2.107 -30.600 18.378 1.00 55.03 102 CYS A N 1
ATOM 796 C CA . CYS A 1 102 ? 3.086 -29.735 19.052 1.00 55.03 102 CYS A CA 1
ATOM 797 C C . CYS A 1 102 ? 4.335 -30.475 19.573 1.00 55.03 102 CYS A C 1
ATOM 799 O O . CYS A 1 102 ? 5.308 -29.838 19.957 1.00 55.03 102 CYS A O 1
ATOM 801 N N . GLU A 1 103 ? 4.334 -31.807 19.565 1.00 55.88 103 GLU A N 1
ATOM 802 C CA . GLU A 1 103 ? 5.447 -32.659 19.994 1.00 55.88 103 GLU A CA 1
ATOM 803 C C . GLU A 1 103 ? 6.622 -32.701 18.998 1.00 55.88 103 GLU A C 1
ATOM 805 O O . GLU A 1 103 ? 7.670 -33.253 19.320 1.00 55.88 103 GLU A O 1
ATOM 810 N N . LYS A 1 104 ? 6.485 -32.125 17.793 1.00 46.88 104 LYS A N 1
ATOM 811 C CA . LYS A 1 104 ? 7.537 -32.139 16.754 1.00 46.88 104 LYS A CA 1
ATOM 812 C C . LYS A 1 104 ? 8.357 -30.850 16.629 1.00 46.88 104 LYS A C 1
ATOM 814 O O . LYS A 1 104 ? 9.131 -30.727 15.684 1.00 46.88 104 LYS A O 1
ATOM 819 N N . LEU A 1 105 ? 8.200 -29.895 17.547 1.00 41.84 105 LEU A N 1
ATOM 820 C CA . LEU A 1 105 ? 8.933 -28.618 17.530 1.00 41.84 105 LEU A CA 1
ATOM 821 C C . LEU A 1 105 ? 10.066 -28.517 18.574 1.00 41.84 105 LEU A C 1
ATOM 823 O O . LEU A 1 105 ? 10.493 -27.408 18.890 1.00 41.84 105 LEU A O 1
ATOM 827 N N . THR A 1 106 ? 10.572 -29.641 19.092 1.00 40.38 106 THR A N 1
ATOM 828 C CA . THR A 1 106 ? 11.802 -29.691 19.917 1.00 40.38 106 THR A CA 1
ATOM 829 C C . THR A 1 106 ? 13.010 -30.173 19.142 1.00 40.38 106 THR A C 1
ATOM 831 O O . THR A 1 106 ? 12.866 -31.189 18.426 1.00 40.38 106 THR A O 1
#

pLDDT: mean 74.04, std 16.92, range [40.25, 94.31]